Protein AF-A0A2K9DWX0-F1 (afdb_monomer_lite)

Structure (mmCIF, N/CA/C/O backbone):
data_AF-A0A2K9DWX0-F1
#
_entry.id   AF-A0A2K9DWX0-F1
#
loop_
_atom_site.group_PDB
_atom_site.id
_atom_site.type_symbol
_atom_site.label_atom_id
_atom_site.label_alt_id
_atom_site.label_comp_id
_atom_site.label_asym_id
_atom_site.label_entity_id
_atom_site.label_seq_id
_atom_site.pdbx_PDB_ins_code
_atom_site.Cartn_x
_atom_site.Cartn_y
_atom_site.Cartn_z
_atom_site.occupancy
_atom_site.B_iso_or_equiv
_atom_site.auth_seq_id
_atom_site.auth_comp_id
_atom_site.auth_asym_id
_atom_site.auth_atom_id
_atom_site.pdbx_PDB_model_num
ATOM 1 N N . MET A 1 1 ? -16.479 17.565 21.899 1.00 62.47 1 MET A N 1
ATOM 2 C CA . MET A 1 1 ? -17.608 16.775 21.363 1.00 62.47 1 MET A CA 1
ATOM 3 C C . MET A 1 1 ? -17.074 15.408 20.975 1.00 62.47 1 MET A C 1
ATOM 5 O O . MET A 1 1 ? -16.088 15.360 20.253 1.00 62.47 1 MET A O 1
ATOM 9 N N . SER A 1 2 ? -17.649 14.327 21.498 1.00 69.19 2 SER A N 1
ATOM 10 C CA . SER A 1 2 ? -17.294 12.948 21.140 1.00 69.19 2 SER A CA 1
ATOM 11 C C . SER A 1 2 ? -18.373 12.365 20.235 1.00 69.19 2 SER A C 1
ATOM 13 O O . SER A 1 2 ? -19.541 12.352 20.618 1.00 69.19 2 SER A O 1
ATOM 15 N N . THR A 1 3 ? -17.989 11.897 19.052 1.00 85.06 3 THR A N 1
ATOM 16 C CA . THR A 1 3 ? -18.884 11.277 18.068 1.00 85.06 3 THR A CA 1
ATOM 17 C C . THR A 1 3 ? -18.721 9.763 18.092 1.00 85.06 3 THR A C 1
ATOM 19 O O . THR A 1 3 ? -17.604 9.243 18.154 1.00 85.06 3 THR A O 1
ATOM 22 N N . THR A 1 4 ? -19.837 9.040 18.039 1.00 89.75 4 THR A N 1
ATOM 23 C CA . THR A 1 4 ? -19.823 7.591 17.832 1.00 89.75 4 THR A CA 1
ATOM 24 C C . THR A 1 4 ? -19.621 7.315 16.348 1.00 89.75 4 THR A C 1
ATOM 26 O O . THR A 1 4 ? -20.410 7.760 15.519 1.00 89.75 4 THR A O 1
ATOM 29 N N . VAL A 1 5 ? -18.559 6.589 16.014 1.00 92.31 5 VAL A N 1
ATOM 30 C CA . VAL A 1 5 ? -18.208 6.200 14.641 1.00 92.31 5 VAL A CA 1
ATOM 31 C C . VAL A 1 5 ? -17.977 4.692 14.578 1.00 92.31 5 VAL A C 1
ATOM 33 O O . VAL A 1 5 ? -17.784 4.042 15.606 1.00 92.31 5 VAL A O 1
ATOM 36 N N . HIS A 1 6 ? -18.002 4.114 13.380 1.00 94.31 6 HIS A N 1
ATOM 37 C CA . HIS A 1 6 ? -17.750 2.686 13.188 1.00 94.31 6 HIS A CA 1
ATOM 38 C C . HIS A 1 6 ? -16.270 2.440 12.890 1.00 94.31 6 HIS A C 1
ATOM 40 O O . HIS A 1 6 ? -15.627 3.204 12.182 1.00 94.31 6 HIS A O 1
ATOM 46 N N . CYS A 1 7 ? -15.709 1.376 13.462 1.00 94.00 7 CYS A N 1
ATOM 47 C CA . CYS A 1 7 ? -14.332 0.971 13.198 1.00 94.00 7 CYS A CA 1
ATOM 48 C C . CYS A 1 7 ? -14.201 0.365 11.795 1.00 94.00 7 CYS A C 1
ATOM 50 O O . CYS A 1 7 ? -14.826 -0.661 11.532 1.00 94.00 7 CYS A O 1
ATOM 52 N N . ASP A 1 8 ? -13.293 0.885 10.965 1.00 92.88 8 ASP A N 1
ATOM 53 C CA . ASP A 1 8 ? -13.034 0.385 9.599 1.00 92.88 8 ASP A CA 1
ATOM 54 C C . ASP A 1 8 ? -12.638 -1.101 9.545 1.00 92.88 8 ASP A C 1
ATOM 56 O O . ASP A 1 8 ? -12.694 -1.739 8.502 1.00 92.88 8 ASP A O 1
ATOM 60 N N . GLN A 1 9 ? -12.169 -1.655 10.664 1.00 94.56 9 GLN A N 1
ATOM 61 C CA . GLN A 1 9 ? -11.554 -2.984 10.722 1.00 94.56 9 GLN A CA 1
ATOM 62 C C . GLN A 1 9 ? -12.474 -4.073 11.264 1.00 94.56 9 GLN A C 1
ATOM 64 O O . GLN A 1 9 ? -12.265 -5.251 10.991 1.00 94.56 9 GLN A O 1
ATOM 69 N N . CYS A 1 10 ? -13.444 -3.708 12.098 1.00 94.00 10 CYS A N 1
ATOM 70 C CA . CYS A 1 10 ? -14.335 -4.677 12.737 1.00 94.00 10 CYS A CA 1
ATOM 71 C C . CYS A 1 10 ? -15.803 -4.256 12.721 1.00 94.00 10 CYS A C 1
ATOM 73 O O . CYS A 1 10 ? -16.620 -4.942 13.327 1.00 94.00 10 CYS A O 1
ATOM 75 N N . ALA A 1 11 ? -16.123 -3.121 12.092 1.00 94.00 11 ALA A N 1
ATOM 76 C CA . ALA A 1 11 ? -17.456 -2.533 11.994 1.00 94.00 11 ALA A CA 1
ATOM 77 C C . ALA A 1 11 ? -18.164 -2.283 13.340 1.00 94.00 11 ALA A C 1
ATOM 79 O O . ALA A 1 11 ? -19.347 -1.969 13.364 1.00 94.00 11 ALA A O 1
ATOM 80 N N . ARG A 1 12 ? -17.467 -2.385 14.482 1.00 94.31 12 ARG A N 1
ATOM 81 C CA . ARG A 1 12 ? -18.056 -2.087 15.795 1.00 94.31 12 ARG A CA 1
ATOM 82 C C . ARG A 1 12 ? -18.112 -0.573 16.021 1.00 94.31 12 ARG A C 1
ATOM 84 O O . ARG A 1 12 ? -17.122 0.103 15.712 1.00 94.31 12 ARG A O 1
ATOM 91 N N . PRO A 1 13 ? -19.207 -0.045 16.595 1.00 94.06 13 PRO A N 1
ATOM 92 C CA . PRO A 1 13 ? -19.271 1.352 16.998 1.00 94.06 13 PRO A CA 1
ATOM 93 C C . PRO A 1 13 ? -18.290 1.618 18.146 1.00 94.06 13 PRO A C 1
ATOM 95 O O . PRO A 1 13 ? -18.105 0.778 19.031 1.00 94.06 13 PRO A O 1
ATOM 98 N N . PHE A 1 14 ? -17.650 2.783 18.137 1.00 94.19 14 PHE A N 1
ATOM 99 C CA . PHE A 1 14 ? -16.795 3.252 19.222 1.00 94.19 14 PHE A CA 1
ATOM 100 C C . PHE A 1 14 ? -16.830 4.775 19.339 1.00 94.19 14 PHE A C 1
ATOM 102 O O . PHE A 1 14 ? -17.157 5.489 18.391 1.00 94.19 14 PHE A O 1
ATOM 109 N N . THR A 1 15 ? -16.473 5.274 20.518 1.00 94.25 15 THR A N 1
ATOM 110 C CA . THR A 1 15 ? -16.386 6.710 20.780 1.00 94.25 15 THR A CA 1
ATOM 111 C C . THR A 1 15 ? -15.057 7.246 20.259 1.00 94.25 15 THR A C 1
ATOM 113 O O . THR A 1 15 ? -13.996 6.926 20.800 1.00 94.25 15 THR A O 1
ATOM 116 N N . ALA A 1 16 ? -15.100 8.060 19.207 1.00 88.50 16 ALA A N 1
ATOM 117 C CA . ALA A 1 16 ? -13.914 8.718 18.682 1.00 88.50 16 ALA A CA 1
ATOM 118 C C . ALA A 1 16 ? -13.469 9.852 19.614 1.00 88.50 16 ALA A C 1
ATOM 120 O O . ALA A 1 16 ? -14.239 10.7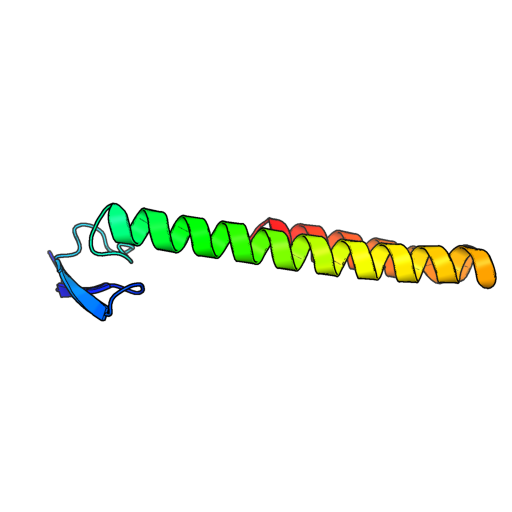55 19.941 1.00 88.50 16 ALA A O 1
ATOM 121 N N . THR A 1 17 ? -12.200 9.817 20.023 1.00 85.50 17 THR A N 1
ATOM 122 C CA . THR A 1 17 ? -11.562 10.900 20.791 1.00 85.50 17 THR A CA 1
ATOM 123 C C . THR A 1 17 ? -10.936 11.971 19.896 1.00 85.50 17 THR A C 1
ATOM 125 O O . THR A 1 17 ? -10.575 13.040 20.382 1.00 85.50 17 THR A O 1
ATOM 128 N N . ARG A 1 18 ? -10.803 11.694 18.593 1.00 85.94 18 ARG A N 1
ATOM 129 C CA . ARG A 1 18 ? -10.281 12.598 17.560 1.00 85.94 18 ARG A CA 1
ATOM 130 C C . ARG A 1 18 ? -11.122 12.469 16.294 1.00 85.94 18 ARG A C 1
ATOM 132 O O . ARG A 1 18 ? -11.660 11.394 16.038 1.00 85.94 18 ARG A O 1
ATOM 139 N N . ALA A 1 19 ? -11.198 13.533 15.498 1.00 83.62 19 ALA A N 1
ATOM 140 C CA . ALA A 1 19 ? -11.984 13.552 14.261 1.00 83.62 19 ALA A CA 1
ATOM 141 C C . ALA A 1 19 ? -11.496 12.533 13.209 1.00 83.62 19 ALA A C 1
ATOM 143 O O . 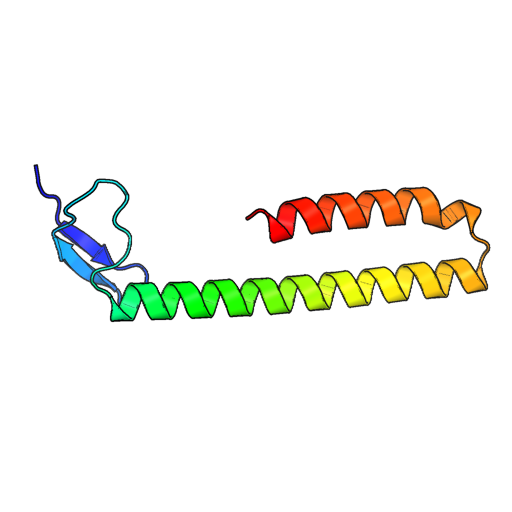ALA A 1 19 ? -12.287 12.048 12.412 1.00 83.62 19 ALA A O 1
ATOM 144 N N . ASP A 1 20 ? -10.212 12.176 13.238 1.00 85.19 20 ASP A N 1
ATOM 145 C CA . ASP A 1 20 ? -9.541 11.247 12.322 1.00 85.19 20 ASP A CA 1
ATOM 146 C C . ASP A 1 20 ? -9.418 9.815 12.884 1.00 85.19 20 ASP A C 1
ATOM 148 O O . ASP A 1 20 ? -8.668 8.983 12.363 1.00 85.19 20 ASP A O 1
ATOM 152 N N . ALA A 1 21 ? -10.125 9.496 13.973 1.00 87.44 21 ALA A N 1
ATOM 153 C CA . ALA A 1 21 ? -10.075 8.169 14.571 1.00 87.44 21 ALA A CA 1
ATOM 154 C C . ALA A 1 21 ? -10.820 7.142 13.701 1.00 87.44 21 ALA A C 1
ATOM 156 O O . ALA A 1 21 ? -12.042 7.138 13.628 1.00 87.44 21 ALA A O 1
ATOM 157 N N . LEU A 1 22 ? -10.069 6.215 13.100 1.00 90.31 22 LEU A N 1
ATOM 158 C CA . LEU A 1 22 ? -10.596 5.206 12.161 1.00 90.31 22 LEU A CA 1
ATOM 159 C C . LEU A 1 22 ? -10.736 3.796 12.762 1.00 90.31 22 LEU A C 1
ATOM 161 O O . LEU A 1 22 ? -11.231 2.867 12.131 1.00 90.31 22 LEU A O 1
ATOM 165 N N . THR A 1 23 ? -10.243 3.585 13.982 1.00 94.31 23 THR A N 1
ATOM 166 C CA . THR A 1 23 ? -10.186 2.249 14.595 1.00 94.31 23 THR A CA 1
ATOM 167 C C . THR A 1 23 ? -10.500 2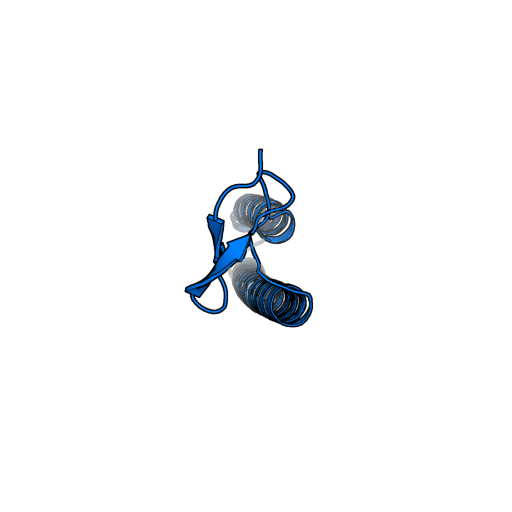.306 16.081 1.00 94.31 23 THR A C 1
ATOM 169 O O . THR A 1 23 ? -9.930 3.140 16.787 1.00 94.31 23 THR A O 1
ATOM 172 N N . CYS A 1 24 ? -11.285 1.347 16.571 1.00 92.19 24 CYS A N 1
ATOM 173 C CA . CYS A 1 24 ? -11.773 1.323 17.952 1.00 92.19 24 CYS A CA 1
ATOM 174 C C . CYS A 1 24 ? -10.717 1.007 19.023 1.00 92.19 24 CYS A C 1
ATOM 176 O O . CYS A 1 24 ? -10.959 1.230 20.204 1.00 92.19 24 CYS A O 1
ATOM 178 N N . GLY A 1 25 ? -9.539 0.495 18.651 1.00 92.62 25 GLY A N 1
ATOM 179 C CA . GLY A 1 25 ? -8.531 0.098 19.634 1.00 92.62 25 GLY A CA 1
ATOM 180 C C . GLY A 1 25 ? -7.204 -0.356 19.035 1.00 92.62 25 GLY A C 1
ATOM 181 O O . GLY A 1 25 ? -7.033 -0.409 17.816 1.00 92.62 25 GLY A O 1
ATOM 182 N N . ALA A 1 26 ? -6.254 -0.696 19.911 1.00 92.25 26 ALA A N 1
ATOM 183 C CA . ALA A 1 26 ? -4.887 -1.064 19.532 1.00 92.25 26 ALA A CA 1
ATOM 184 C C . ALA A 1 26 ? -4.829 -2.296 18.615 1.00 92.25 26 ALA A C 1
ATOM 186 O O . ALA A 1 26 ? -4.099 -2.278 17.628 1.00 92.25 26 ALA A O 1
ATOM 187 N N . ALA A 1 27 ? -5.651 -3.317 18.876 1.00 93.94 27 ALA A N 1
ATOM 188 C CA . ALA A 1 27 ? -5.718 -4.517 18.042 1.00 93.94 27 ALA A CA 1
ATOM 189 C C . ALA A 1 27 ? -6.159 -4.199 16.599 1.00 93.94 27 ALA A C 1
ATOM 191 O O . ALA A 1 27 ? -5.516 -4.631 15.644 1.00 93.94 27 ALA A O 1
ATOM 192 N N . CYS A 1 28 ? -7.200 -3.374 16.427 1.00 94.25 28 CYS A N 1
ATOM 193 C CA . CYS A 1 28 ? -7.664 -2.939 15.104 1.00 94.25 28 CYS A CA 1
ATOM 194 C C . CYS A 1 28 ? -6.646 -2.018 14.413 1.00 94.25 28 CYS A C 1
ATOM 196 O O . CYS A 1 28 ? -6.423 -2.147 13.212 1.00 94.25 28 CYS A O 1
ATOM 198 N N . ARG A 1 29 ? -5.954 -1.144 15.162 1.00 92.50 29 ARG A N 1
ATOM 199 C CA . ARG A 1 29 ? -4.822 -0.363 14.625 1.00 92.50 29 ARG A CA 1
ATOM 200 C C . ARG A 1 29 ? -3.709 -1.265 14.106 1.00 92.50 29 ARG A C 1
ATOM 202 O O . ARG A 1 29 ? -3.184 -1.024 13.021 1.00 92.50 29 ARG A O 1
ATOM 209 N N . GLN A 1 30 ? -3.351 -2.297 14.867 1.00 94.00 30 GLN A N 1
ATOM 210 C CA . GLN A 1 30 ? -2.297 -3.230 14.491 1.00 94.00 30 GLN A CA 1
ATOM 211 C C . GLN A 1 30 ? -2.698 -4.069 13.275 1.00 94.00 30 GLN A C 1
ATOM 213 O O . GLN A 1 30 ? -1.877 -4.229 12.375 1.00 94.00 30 GLN A O 1
ATOM 218 N N . ARG A 1 31 ? -3.950 -4.542 13.207 1.00 93.69 31 ARG A N 1
ATOM 219 C CA . ARG A 1 31 ? -4.488 -5.250 12.035 1.00 93.69 31 ARG A CA 1
ATOM 220 C C . ARG A 1 31 ? -4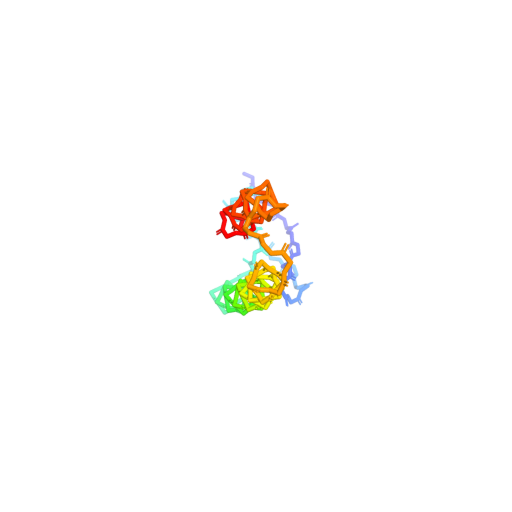.429 -4.373 10.783 1.00 93.69 31 ARG A C 1
ATOM 222 O O . ARG A 1 31 ? -3.745 -4.741 9.835 1.00 93.69 31 ARG A O 1
ATOM 229 N N . ARG A 1 32 ? -4.965 -3.150 10.853 1.00 92.31 32 ARG A N 1
ATOM 230 C CA . ARG A 1 32 ? -4.894 -2.168 9.758 1.00 92.31 32 ARG A CA 1
ATOM 231 C C . ARG A 1 32 ? -3.459 -1.860 9.330 1.00 92.31 32 ARG A C 1
ATOM 233 O O . ARG A 1 32 ? -3.191 -1.619 8.157 1.00 92.31 32 ARG A O 1
ATOM 240 N N . ARG A 1 33 ? -2.515 -1.808 10.278 1.00 92.31 33 ARG A N 1
ATOM 241 C CA . ARG A 1 33 ? -1.089 -1.613 9.970 1.00 92.31 33 ARG A CA 1
ATOM 242 C C . ARG A 1 33 ? -0.513 -2.817 9.226 1.00 92.31 33 ARG A C 1
ATOM 244 O O . ARG A 1 33 ? 0.214 -2.614 8.263 1.00 92.31 33 ARG A O 1
ATOM 251 N N . ARG A 1 34 ? -0.825 -4.043 9.655 1.00 93.06 34 ARG A N 1
ATOM 252 C CA . ARG A 1 34 ? -0.379 -5.274 8.981 1.00 93.06 34 ARG A CA 1
ATOM 253 C C . ARG A 1 34 ? -0.936 -5.367 7.564 1.00 93.06 34 ARG A C 1
ATOM 255 O O . ARG A 1 34 ? -0.165 -5.627 6.655 1.00 93.06 34 ARG A O 1
ATOM 262 N N . GLU A 1 35 ? -2.220 -5.074 7.374 1.00 91.25 35 GLU A N 1
ATOM 263 C CA . GLU A 1 35 ? -2.854 -5.028 6.048 1.00 91.25 35 GLU A CA 1
ATOM 264 C C . GLU A 1 35 ? -2.185 -3.996 5.137 1.00 91.25 35 GLU A C 1
ATOM 266 O O . GLU A 1 35 ? -1.833 -4.315 4.006 1.00 91.25 35 GLU A O 1
ATOM 271 N N . ARG A 1 36 ? -1.910 -2.785 5.643 1.00 89.56 36 ARG A N 1
ATOM 272 C CA . ARG A 1 36 ? -1.175 -1.764 4.879 1.00 89.56 36 ARG A CA 1
ATOM 273 C C . ARG A 1 36 ? 0.237 -2.205 4.499 1.00 89.56 36 ARG A C 1
ATOM 275 O O . ARG A 1 36 ? 0.664 -1.962 3.377 1.00 89.56 36 ARG A O 1
ATOM 282 N N . LEU A 1 37 ? 0.964 -2.851 5.411 1.00 89.81 37 LEU A N 1
ATOM 283 C CA . LEU A 1 37 ? 2.300 -3.378 5.119 1.00 89.81 37 LEU A CA 1
ATOM 284 C C . LEU A 1 37 ? 2.251 -4.510 4.088 1.00 89.81 37 LEU A C 1
ATOM 286 O O . LEU A 1 37 ? 3.069 -4.520 3.174 1.00 89.81 37 LEU A O 1
ATOM 290 N N . ALA A 1 38 ? 1.284 -5.421 4.206 1.00 89.81 38 ALA A N 1
ATOM 291 C CA . ALA A 1 38 ? 1.078 -6.496 3.241 1.00 89.81 38 ALA A CA 1
ATOM 292 C C . ALA A 1 38 ? 0.743 -5.934 1.853 1.00 89.81 38 ALA A C 1
ATOM 294 O O . ALA A 1 38 ? 1.377 -6.310 0.876 1.00 89.81 38 ALA A O 1
ATOM 295 N N . HIS A 1 39 ? -0.170 -4.963 1.778 1.00 88.25 39 HIS A N 1
ATOM 296 C CA . HIS A 1 39 ? -0.516 -4.292 0.527 1.00 88.25 39 HIS A CA 1
ATOM 297 C C . HIS A 1 39 ? 0.700 -3.611 -0.115 1.00 88.25 39 HIS A C 1
ATOM 299 O O . HIS A 1 39 ? 0.957 -3.805 -1.300 1.00 88.25 39 HIS A O 1
ATOM 305 N N . ARG A 1 40 ? 1.510 -2.886 0.669 1.00 84.56 40 ARG A N 1
ATOM 306 C CA . ARG A 1 40 ? 2.758 -2.282 0.173 1.00 84.56 40 ARG A CA 1
ATOM 307 C C . ARG A 1 40 ? 3.751 -3.322 -0.342 1.00 84.56 40 ARG A C 1
ATOM 309 O O . ARG A 1 40 ? 4.410 -3.068 -1.345 1.00 84.56 40 ARG A O 1
ATOM 316 N N . ALA A 1 41 ? 3.853 -4.480 0.311 1.00 85.19 41 ALA A N 1
ATOM 317 C CA . ALA A 1 41 ? 4.703 -5.571 -0.160 1.00 85.19 41 ALA A CA 1
ATOM 318 C C . ALA A 1 41 ? 4.215 -6.130 -1.508 1.00 85.19 41 ALA A C 1
ATOM 320 O O . ALA A 1 41 ? 5.032 -6.338 -2.403 1.00 85.19 41 ALA A O 1
ATOM 321 N N . THR A 1 42 ? 2.900 -6.300 -1.686 1.00 87.50 42 THR A N 1
ATOM 322 C CA . THR A 1 42 ? 2.306 -6.717 -2.967 1.00 87.50 42 THR A CA 1
ATOM 323 C C . THR A 1 42 ? 2.608 -5.711 -4.075 1.00 87.50 42 THR A C 1
ATOM 325 O O . THR A 1 42 ? 3.120 -6.085 -5.125 1.00 87.50 42 THR A O 1
ATOM 328 N N . VAL A 1 43 ? 2.381 -4.421 -3.816 1.00 84.62 43 VAL A N 1
ATOM 329 C CA . VAL A 1 43 ? 2.643 -3.350 -4.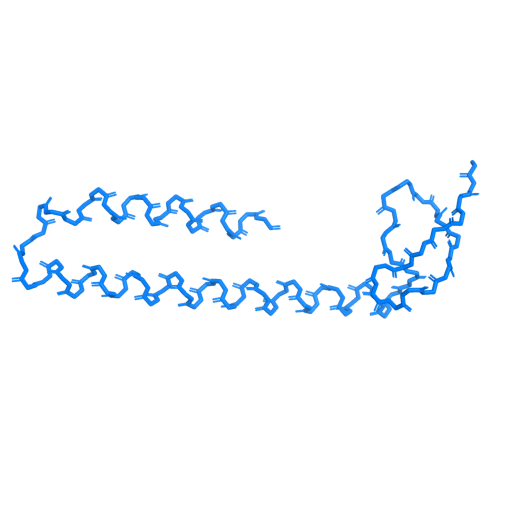788 1.00 84.62 43 VAL A CA 1
ATOM 330 C C . VAL A 1 43 ? 4.128 -3.276 -5.156 1.00 84.62 43 VAL A C 1
ATOM 332 O O . VAL A 1 43 ? 4.471 -3.132 -6.328 1.00 84.62 43 VAL A O 1
ATOM 335 N N . ALA A 1 44 ? 5.031 -3.426 -4.183 1.00 81.38 44 ALA A N 1
ATOM 336 C CA . ALA A 1 44 ? 6.468 -3.470 -4.446 1.00 81.38 44 ALA A CA 1
ATOM 337 C C . ALA A 1 44 ? 6.860 -4.661 -5.341 1.00 81.38 44 ALA A C 1
ATOM 339 O O . ALA A 1 44 ? 7.675 -4.499 -6.249 1.00 81.38 44 ALA A O 1
ATOM 340 N N . ALA A 1 45 ? 6.264 -5.837 -5.122 1.00 86.69 45 ALA A N 1
ATOM 341 C CA . ALA A 1 45 ? 6.510 -7.017 -5.949 1.00 86.69 45 ALA A CA 1
ATOM 342 C C . ALA A 1 45 ? 6.010 -6.827 -7.393 1.00 86.69 45 ALA A C 1
ATOM 344 O O . ALA A 1 45 ? 6.729 -7.159 -8.336 1.00 86.69 45 ALA A O 1
ATOM 345 N N . GLU A 1 46 ? 4.824 -6.240 -7.583 1.00 88.31 46 GLU A N 1
ATOM 346 C CA . GLU A 1 46 ? 4.282 -5.924 -8.913 1.00 88.31 46 GLU A CA 1
ATOM 347 C C . GLU A 1 46 ? 5.173 -4.937 -9.679 1.00 88.31 46 GLU A C 1
ATOM 349 O O . GLU A 1 46 ? 5.451 -5.124 -10.866 1.00 88.31 46 GLU A O 1
ATOM 354 N N . LEU A 1 47 ? 5.664 -3.897 -8.999 1.00 85.38 47 LEU A N 1
ATOM 355 C CA . LEU A 1 47 ? 6.581 -2.921 -9.589 1.00 85.38 47 LEU A CA 1
ATOM 356 C C . LEU A 1 47 ? 7.907 -3.567 -9.998 1.00 85.38 47 LEU A C 1
ATOM 358 O O . LEU A 1 47 ? 8.398 -3.295 -11.093 1.00 85.38 47 LEU A O 1
ATOM 362 N N . LEU A 1 48 ? 8.454 -4.457 -9.162 1.00 84.94 48 LEU A N 1
ATOM 363 C CA . LEU A 1 48 ? 9.667 -5.209 -9.478 1.00 84.94 48 LEU A CA 1
ATOM 364 C C . LEU A 1 48 ? 9.469 -6.077 -10.730 1.00 84.94 48 LEU A C 1
ATOM 366 O O . LEU A 1 48 ? 10.305 -6.056 -11.629 1.00 84.94 48 LEU A O 1
ATOM 370 N N . GLN A 1 49 ? 8.348 -6.800 -10.825 1.00 87.12 49 GLN A N 1
ATOM 371 C CA . GLN A 1 49 ? 8.035 -7.626 -11.996 1.00 87.12 49 GLN A CA 1
ATOM 372 C C . GLN A 1 49 ? 7.943 -6.793 -13.280 1.00 87.12 49 GLN A C 1
ATOM 374 O O . GLN A 1 49 ? 8.512 -7.174 -14.304 1.00 87.12 49 GLN A O 1
ATOM 379 N N . ARG A 1 50 ? 7.286 -5.626 -13.227 1.00 84.44 50 ARG A N 1
ATOM 380 C CA . ARG A 1 50 ? 7.216 -4.697 -14.368 1.00 84.44 50 ARG A CA 1
ATOM 381 C C . ARG A 1 50 ? 8.590 -4.151 -14.748 1.00 84.44 50 ARG A C 1
ATOM 383 O O . ARG A 1 50 ? 8.899 -4.066 -15.932 1.00 84.44 50 ARG A O 1
ATOM 390 N N . GLN A 1 51 ? 9.426 -3.825 -13.763 1.00 83.81 51 GLN A N 1
ATOM 391 C CA . GLN A 1 51 ? 10.788 -3.358 -14.007 1.00 83.81 51 GLN A CA 1
ATOM 392 C C . GLN A 1 51 ? 11.638 -4.432 -14.697 1.00 83.81 51 GLN A C 1
ATOM 394 O O . GLN A 1 51 ? 12.328 -4.136 -15.670 1.00 83.81 51 GLN A O 1
ATOM 399 N N . VAL A 1 52 ? 11.555 -5.683 -14.234 1.00 84.19 52 VAL A N 1
ATOM 400 C CA . VAL A 1 52 ? 12.251 -6.821 -14.852 1.00 84.19 52 VAL A CA 1
ATOM 401 C C . VAL A 1 52 ? 11.782 -7.030 -16.293 1.00 84.19 52 VAL A C 1
ATOM 403 O O . VAL A 1 52 ? 12.618 -7.208 -17.174 1.00 84.19 52 VAL A O 1
ATOM 406 N N . ALA A 1 53 ? 10.474 -6.949 -16.554 1.00 84.62 53 ALA A N 1
ATOM 407 C CA . ALA A 1 53 ? 9.919 -7.094 -17.901 1.00 84.62 53 ALA A CA 1
ATOM 408 C C . ALA A 1 53 ? 10.360 -5.974 -18.863 1.00 84.62 53 ALA A C 1
ATOM 410 O O . ALA A 1 53 ? 10.599 -6.228 -20.042 1.00 84.62 53 ALA A O 1
ATOM 411 N N . LEU A 1 54 ? 10.486 -4.736 -18.377 1.00 81.25 54 LEU A N 1
ATOM 412 C CA . LEU A 1 54 ? 11.016 -3.630 -19.180 1.00 81.25 54 LEU A CA 1
ATOM 413 C C . LEU A 1 54 ? 12.514 -3.807 -19.454 1.00 81.25 54 LEU A C 1
ATOM 415 O O . LEU A 1 54 ? 12.951 -3.628 -20.588 1.00 81.25 54 LEU A O 1
ATOM 419 N N . HIS A 1 55 ? 13.300 -4.215 -18.453 1.00 80.00 55 HIS A N 1
ATOM 420 C CA . HIS A 1 55 ? 14.727 -4.483 -18.644 1.00 80.00 55 HIS A CA 1
ATOM 421 C C . HIS A 1 55 ? 14.990 -5.642 -19.608 1.00 80.00 55 HIS A C 1
ATOM 423 O O . HIS A 1 55 ? 15.897 -5.539 -20.431 1.00 80.00 55 HIS A O 1
ATOM 429 N N . SER A 1 56 ? 14.209 -6.725 -19.551 1.00 80.12 56 SER A N 1
ATOM 430 C CA . SER A 1 56 ? 14.374 -7.841 -20.487 1.00 80.12 56 SER A CA 1
ATOM 431 C C . SER A 1 56 ? 14.058 -7.438 -21.929 1.00 80.12 56 SER A C 1
ATOM 433 O O . SER A 1 56 ? 14.782 -7.841 -22.835 1.00 80.12 56 SER A O 1
ATOM 435 N N . ARG A 1 57 ? 13.049 -6.581 -22.144 1.00 77.94 57 ARG A N 1
ATOM 436 C CA . ARG A 1 57 ? 12.770 -5.985 -23.462 1.00 77.94 57 ARG A CA 1
ATOM 437 C C . ARG A 1 57 ? 13.894 -5.065 -23.933 1.00 77.94 57 ARG A C 1
ATOM 439 O O . ARG A 1 57 ? 14.320 -5.190 -25.074 1.00 77.94 57 ARG A O 1
ATOM 446 N N . ALA A 1 58 ? 14.438 -4.219 -23.054 1.00 77.25 58 ALA A N 1
ATOM 447 C CA . ALA A 1 58 ? 15.570 -3.345 -23.388 1.00 77.25 58 ALA A CA 1
ATOM 448 C C . ALA A 1 58 ? 16.795 -4.127 -23.884 1.00 77.25 58 ALA A C 1
ATOM 450 O O . ALA A 1 58 ? 17.469 -3.696 -24.817 1.00 77.25 58 ALA A O 1
ATOM 451 N N . LEU A 1 59 ? 17.070 -5.287 -23.274 1.00 76.12 59 LEU A N 1
ATOM 452 C CA . LEU A 1 59 ? 18.161 -6.171 -23.691 1.00 76.12 59 LEU A CA 1
ATOM 453 C C . LEU A 1 59 ? 17.913 -6.817 -25.063 1.00 76.12 59 LEU A C 1
ATOM 455 O O . LEU A 1 59 ? 18.878 -7.112 -25.761 1.00 76.12 59 LEU A O 1
ATOM 459 N N . ALA A 1 60 ? 16.652 -7.041 -25.445 1.00 76.75 60 ALA A N 1
ATOM 460 C CA . ALA A 1 60 ? 16.288 -7.665 -26.717 1.00 76.75 60 ALA A CA 1
ATOM 461 C C . ALA A 1 60 ? 16.176 -6.662 -27.881 1.00 76.75 60 ALA A C 1
ATOM 463 O O . ALA A 1 60 ? 16.525 -6.999 -29.008 1.00 76.75 60 ALA A O 1
ATOM 464 N N . GLU A 1 61 ? 15.689 -5.446 -27.618 1.00 73.56 61 GLU A N 1
ATOM 465 C CA . GLU A 1 61 ? 15.285 -4.472 -28.648 1.00 73.56 61 GLU A CA 1
ATOM 466 C C . GLU A 1 61 ? 16.224 -3.253 -28.756 1.00 73.56 61 GLU A C 1
ATOM 468 O O . GLU A 1 61 ? 16.138 -2.493 -29.718 1.00 73.56 61 GLU A O 1
ATOM 473 N N . GLY A 1 62 ? 17.151 -3.076 -27.806 1.00 64.81 62 GLY A N 1
ATOM 474 C CA . GLY A 1 62 ? 18.022 -1.901 -27.710 1.00 64.81 62 GLY A CA 1
ATOM 475 C C . GLY A 1 62 ? 17.495 -0.855 -26.716 1.00 64.81 62 GLY A C 1
ATOM 476 O O . GLY A 1 62 ? 16.294 -0.625 -26.583 1.00 64.81 62 GLY A O 1
ATOM 477 N N . TYR A 1 63 ? 18.412 -0.220 -25.979 1.00 65.94 63 TYR A N 1
ATOM 478 C CA . TYR A 1 63 ? 18.112 0.580 -24.778 1.00 65.94 63 TYR A CA 1
ATOM 479 C C . TYR A 1 63 ? 17.297 1.866 -25.016 1.00 65.94 63 TYR A C 1
ATOM 481 O O . TYR A 1 63 ? 16.655 2.350 -24.080 1.00 65.94 63 TYR A O 1
ATOM 489 N N . ASP A 1 64 ? 17.293 2.414 -26.234 1.00 63.25 64 ASP A N 1
ATOM 490 C CA . ASP A 1 64 ? 16.749 3.752 -26.512 1.00 63.25 64 ASP A CA 1
ATOM 491 C C . ASP A 1 64 ? 15.217 3.843 -26.412 1.00 63.25 64 ASP A C 1
ATOM 493 O O . ASP A 1 64 ? 14.684 4.907 -26.102 1.00 63.25 64 ASP A O 1
ATOM 497 N N . VAL A 1 65 ? 14.492 2.731 -26.585 1.00 59.31 65 VAL A N 1
ATOM 498 C CA . VAL A 1 65 ? 13.017 2.706 -26.487 1.00 59.31 65 VAL A CA 1
ATOM 499 C C . VAL A 1 65 ? 12.538 2.643 -25.026 1.00 59.31 65 VAL A C 1
ATOM 501 O O . VAL A 1 65 ? 11.406 3.007 -24.722 1.00 59.31 65 VAL A O 1
ATOM 504 N N . VAL A 1 66 ? 13.396 2.237 -24.081 1.00 64.69 66 VAL A N 1
ATOM 505 C CA . VAL A 1 66 ? 12.963 1.846 -22.722 1.00 64.69 66 VAL A CA 1
ATOM 506 C C . VAL A 1 66 ? 13.208 2.929 -21.661 1.00 64.69 66 VAL A C 1
ATOM 508 O O . VAL A 1 66 ? 12.665 2.861 -20.556 1.00 64.69 66 VAL A O 1
ATOM 511 N N . ALA A 1 67 ? 13.973 3.979 -21.973 1.00 67.25 67 ALA A N 1
ATOM 512 C CA . ALA A 1 67 ? 14.324 5.025 -21.008 1.00 67.25 67 ALA A CA 1
ATOM 513 C C . ALA A 1 67 ? 13.107 5.823 -20.488 1.00 67.25 67 ALA A C 1
ATOM 515 O O . ALA A 1 67 ? 13.018 6.110 -19.289 1.00 67.25 67 ALA A O 1
ATOM 516 N N . SER A 1 68 ? 12.145 6.154 -21.360 1.00 71.31 68 SER A N 1
ATOM 517 C CA . SER A 1 68 ? 10.917 6.873 -20.982 1.00 71.31 68 SER A CA 1
ATOM 518 C C . SER A 1 68 ? 10.000 6.035 -20.091 1.00 71.31 68 SER A C 1
ATOM 520 O O . SER A 1 68 ? 9.449 6.546 -19.110 1.00 71.31 68 SER A O 1
ATOM 522 N N . ASP A 1 69 ? 9.891 4.742 -20.388 1.00 73.88 69 ASP A N 1
ATOM 523 C CA . ASP A 1 69 ? 9.025 3.806 -19.670 1.00 73.88 69 ASP A CA 1
ATOM 524 C C . ASP A 1 69 ? 9.590 3.471 -18.288 1.00 73.88 69 ASP A C 1
ATOM 526 O O . ASP A 1 69 ? 8.846 3.402 -17.305 1.00 73.88 69 ASP A O 1
ATOM 530 N N . LEU A 1 70 ? 10.919 3.370 -18.166 1.00 73.00 70 LEU A N 1
ATOM 531 C CA . LEU A 1 70 ? 11.583 3.210 -16.873 1.00 73.00 70 LEU A CA 1
ATOM 532 C C . LEU A 1 70 ? 11.345 4.426 -15.964 1.00 73.00 70 LEU A C 1
ATOM 534 O O . LEU A 1 70 ? 11.047 4.273 -14.778 1.00 73.00 70 LEU A O 1
ATOM 538 N N . ALA A 1 71 ? 11.442 5.641 -16.514 1.00 79.19 71 ALA A N 1
ATOM 539 C CA . ALA A 1 71 ? 11.202 6.873 -15.766 1.00 79.19 71 ALA A CA 1
ATOM 540 C C . ALA A 1 71 ? 9.729 7.018 -15.335 1.00 79.19 71 ALA A C 1
ATOM 542 O O . ALA A 1 71 ? 9.441 7.527 -14.247 1.00 79.19 71 ALA A O 1
ATOM 543 N N . ALA A 1 72 ? 8.779 6.567 -16.162 1.00 81.62 72 ALA A N 1
ATOM 544 C CA . ALA A 1 72 ? 7.369 6.484 -15.784 1.00 81.62 72 ALA A CA 1
ATOM 545 C C . ALA A 1 72 ? 7.161 5.495 -14.625 1.00 81.62 72 ALA A C 1
ATOM 547 O O . ALA A 1 72 ? 6.621 5.883 -13.587 1.00 81.62 72 ALA A O 1
ATOM 548 N N . LEU A 1 73 ? 7.707 4.280 -14.739 1.00 79.12 73 LEU A N 1
ATOM 549 C CA . LEU A 1 73 ? 7.612 3.249 -13.705 1.00 79.12 73 LEU A CA 1
ATOM 550 C C . LEU A 1 73 ? 8.199 3.713 -12.362 1.00 79.12 73 LEU A C 1
ATO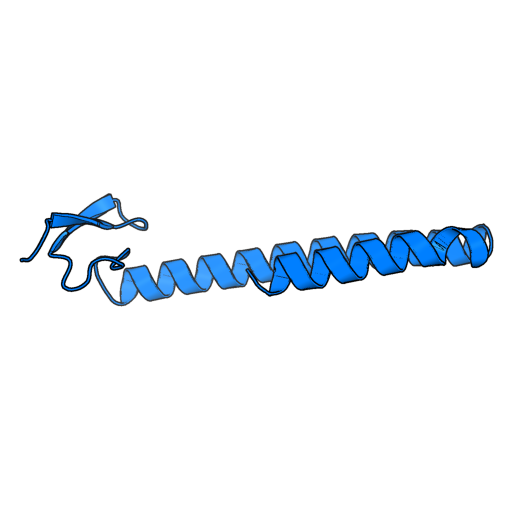M 552 O O . LEU A 1 73 ? 7.600 3.498 -11.310 1.00 79.12 73 LEU A O 1
ATOM 556 N N . GLN A 1 74 ? 9.347 4.395 -12.376 1.00 82.75 74 GLN A N 1
ATOM 557 C CA . GLN A 1 74 ? 9.970 4.930 -11.161 1.00 82.75 74 GLN A CA 1
ATOM 558 C C . GLN A 1 74 ? 9.112 6.001 -10.473 1.00 82.75 74 GLN A C 1
ATOM 560 O O . GLN A 1 74 ? 9.083 6.077 -9.242 1.00 82.75 74 GLN A O 1
ATOM 565 N N . ARG A 1 75 ? 8.400 6.836 -11.239 1.00 84.69 75 ARG A N 1
ATOM 566 C CA . ARG A 1 75 ? 7.474 7.830 -10.675 1.00 84.69 75 ARG A CA 1
ATOM 567 C C . ARG A 1 75 ? 6.256 7.164 -10.050 1.00 84.69 75 ARG A C 1
ATOM 569 O O . ARG A 1 75 ? 5.879 7.536 -8.938 1.00 84.69 75 ARG A O 1
ATOM 576 N N . ASP A 1 76 ? 5.691 6.167 -10.718 1.00 81.12 76 ASP A N 1
ATOM 577 C CA . ASP A 1 76 ? 4.550 5.416 -10.197 1.00 81.12 76 ASP A CA 1
ATOM 578 C C . ASP A 1 76 ? 4.931 4.616 -8.950 1.00 81.12 76 ASP A C 1
ATOM 580 O O . ASP A 1 76 ? 4.199 4.641 -7.962 1.00 81.12 76 ASP A O 1
ATOM 584 N N . ALA A 1 77 ? 6.131 4.030 -8.926 1.00 77.94 77 ALA A N 1
ATOM 585 C CA . ALA A 1 77 ? 6.681 3.381 -7.741 1.00 77.94 77 ALA A CA 1
ATOM 586 C C . ALA A 1 77 ? 6.794 4.344 -6.553 1.00 77.94 77 ALA A C 1
ATOM 588 O O . ALA A 1 77 ? 6.366 4.023 -5.445 1.00 77.94 77 ALA A O 1
ATOM 589 N N . ARG A 1 78 ? 7.315 5.558 -6.777 1.00 82.25 78 ARG A N 1
ATOM 590 C CA . ARG A 1 78 ? 7.403 6.587 -5.727 1.00 82.25 78 ARG A CA 1
ATOM 591 C C . ARG A 1 78 ? 6.026 6.992 -5.204 1.00 82.25 78 ARG A C 1
ATOM 593 O O . ARG A 1 78 ? 5.871 7.139 -3.997 1.00 82.25 78 ARG A O 1
ATOM 600 N N . ARG A 1 79 ? 5.028 7.145 -6.079 1.00 83.31 79 ARG A N 1
ATOM 601 C CA . ARG A 1 79 ? 3.647 7.477 -5.680 1.00 83.31 79 ARG A CA 1
ATOM 602 C C . ARG A 1 79 ? 3.006 6.356 -4.870 1.00 83.31 79 ARG A C 1
ATOM 604 O O . ARG A 1 79 ? 2.423 6.619 -3.824 1.00 83.31 79 ARG A O 1
ATOM 611 N N . ALA A 1 80 ? 3.149 5.119 -5.331 1.00 74.56 80 ALA A N 1
ATOM 612 C CA . ALA A 1 80 ? 2.528 3.959 -4.712 1.00 74.56 80 ALA A CA 1
ATOM 613 C C . ALA A 1 80 ? 3.147 3.608 -3.346 1.00 74.56 80 ALA A C 1
ATOM 615 O O . ALA A 1 80 ? 2.446 3.144 -2.454 1.00 74.56 80 ALA A O 1
ATOM 616 N N . LEU A 1 81 ? 4.446 3.873 -3.159 1.00 72.88 81 LEU A N 1
ATOM 617 C CA . LEU A 1 81 ? 5.143 3.666 -1.883 1.00 72.88 81 LEU A CA 1
ATOM 618 C C . LEU A 1 81 ? 4.990 4.836 -0.896 1.00 72.88 81 LEU A C 1
ATOM 620 O O . LEU A 1 81 ? 5.170 4.637 0.307 1.00 72.88 81 LEU A O 1
ATOM 624 N N . ALA A 1 82 ? 4.678 6.043 -1.381 1.00 73.75 82 ALA A N 1
ATOM 625 C CA . ALA A 1 82 ? 4.413 7.211 -0.538 1.00 73.75 82 ALA A CA 1
ATOM 626 C C . ALA A 1 82 ? 2.996 7.218 0.073 1.00 73.75 82 ALA A C 1
ATOM 628 O O . ALA A 1 82 ? 2.784 7.897 1.079 1.00 73.75 82 ALA A O 1
ATOM 629 N N . ALA A 1 83 ? 2.053 6.471 -0.514 1.00 57.75 83 ALA A N 1
ATOM 630 C CA . ALA A 1 83 ? 0.690 6.265 -0.010 1.00 57.75 83 ALA A CA 1
ATOM 631 C C . ALA A 1 83 ? 0.638 5.257 1.161 1.00 57.75 83 ALA A C 1
ATOM 633 O O . ALA A 1 83 ? -0.107 5.491 2.139 1.00 57.75 83 ALA A O 1
#

Sequence (83 aa):
MSTTVHCDQCARPFTATRADALTCGAACRQRRRRERLAHRATVAAELLQRQVALHSRALAEGYDVVASDLAALQRDARRALAA

Organism: NCBI:txid162426

Radius of gyration: 20.19 Å; chains: 1; bounding box: 38×25×50 Å

Foldseek 3Di:
DWDWDAAPQPRDTATDPDPPDRHRDDVSVVVVVVVVVVVLVVVVVVLVVVLVVLVVVCVVPPPPVRPVVNVVSVVVNVVSNVD

pLDDT: mean 83.64, std 9.4, range [57.75, 94.56]

Secondary structure (DSSP, 8-state):
--EEEE-TTT--EEEESSTT---SSHHHHHHHHHHHHHHHHHHHHHHHHHHHHHHHHHHHH-GGGTHHHHHHHHHHHHHHHH-